Protein AF-A0A0S2SB49-F1 (afdb_monomer)

Sequence (119 aa):
MKPLIKPTTKERIPELQLVRAMAILAVIIVHATSYATVQLTDSSLYFVYNALNVLMKYGTPVFIALSSMVLFYNYKDRPMGRELLIRFYKQRLRYILLPYIMFSLFYFILSLTAGSSET

Nearest PDB structures (foldseek):
  7o91-assembly1_A  TM=5.673E-01  e=2.545E+00  Sulfurisphaera tokodaii str. 7
  7o91-assembly2_B  TM=5.587E-01  e=2.872E+00  Sulfurisphaera tokodaii str. 7

pLDDT: mean 86.35, std 11.74, range [45.66, 96.62]

Secondary structure (DSSP, 8-state):
---------PPP-HHHHHHHHHHHHHHHHHHHHHHHHHH-TTSTTHHHHHHHHHHHTTHHHHHHHHHHHHHHHHHTTS---HHHHHHHHHHHHHHHHHHHHHHHHHHHHHHHHHHTT--

Mean predicted aligned error: 8.58 Å

Foldseek 3Di:
DDDDDDPDDDDDDVVLVVLLVLLVVLVVLLVVLVVVCVPCVVPPCNVVSVVSNVVSVVSVVSNVVSVVVVVCSNPVPPPPDPVVVVVVVVVVCCVVVVVVVVVVVVVVVVCVVVVVVVD

Structure (mmCIF, N/CA/C/O backbone):
data_AF-A0A0S2SB49-F1
#
_entry.id   AF-A0A0S2SB49-F1
#
loop_
_atom_site.group_PDB
_atom_site.id
_atom_site.type_symbol
_atom_site.label_atom_id
_atom_site.label_alt_id
_atom_site.label_comp_id
_atom_site.label_asym_id
_atom_site.label_entity_id
_atom_site.label_seq_id
_atom_site.pdbx_PDB_ins_code
_atom_site.Cartn_x
_atom_site.Cartn_y
_atom_site.Cartn_z
_atom_site.occupancy
_atom_site.B_iso_or_equiv
_atom_site.auth_seq_id
_atom_site.auth_comp_id
_atom_site.auth_asym_id
_atom_site.auth_atom_id
_atom_site.pdbx_PDB_model_num
ATOM 1 N N . MET A 1 1 ? -21.716 6.570 36.227 1.00 52.69 1 MET A N 1
ATOM 2 C CA . MET A 1 1 ? -21.891 5.211 35.670 1.00 52.69 1 MET A CA 1
ATOM 3 C C . MET A 1 1 ? -21.463 5.233 34.202 1.00 52.69 1 MET A C 1
ATOM 5 O O . MET A 1 1 ? -22.134 5.878 33.410 1.00 52.69 1 MET A O 1
ATOM 9 N N . LYS A 1 2 ? -20.298 4.666 33.839 1.00 52.56 2 LYS A N 1
ATOM 10 C CA . LYS A 1 2 ? -19.866 4.555 32.427 1.00 52.56 2 LYS A CA 1
ATOM 11 C C . LYS A 1 2 ? -20.658 3.409 31.778 1.00 52.56 2 LYS A C 1
ATOM 13 O O . LYS A 1 2 ? -20.668 2.329 32.365 1.00 52.56 2 LYS A O 1
ATOM 18 N N . PRO A 1 3 ? -21.313 3.598 30.621 1.00 54.69 3 PRO A N 1
ATOM 19 C CA . PRO A 1 3 ? -22.029 2.509 29.970 1.00 54.69 3 PRO A CA 1
ATOM 20 C C . PRO A 1 3 ? -21.041 1.410 29.552 1.00 54.69 3 PRO A C 1
ATOM 22 O O . PRO A 1 3 ? -20.015 1.681 28.923 1.00 54.69 3 PRO A O 1
ATOM 25 N N . LEU A 1 4 ? -21.343 0.167 29.933 1.00 60.53 4 LEU A N 1
ATOM 26 C CA . LEU A 1 4 ? -20.607 -1.030 29.529 1.00 60.53 4 LEU A CA 1
ATOM 27 C C . LEU A 1 4 ? -20.943 -1.342 28.066 1.00 60.53 4 LEU A C 1
ATOM 29 O O . LEU A 1 4 ? -21.922 -2.020 27.764 1.00 60.53 4 LEU A O 1
ATOM 33 N N . ILE A 1 5 ? -20.134 -0.823 27.145 1.00 62.94 5 ILE A N 1
ATOM 34 C CA . ILE A 1 5 ? -20.224 -1.155 25.720 1.00 62.94 5 ILE A CA 1
ATOM 35 C C . ILE A 1 5 ? -19.650 -2.564 25.542 1.00 62.94 5 ILE A C 1
ATOM 37 O O . ILE A 1 5 ? -18.433 -2.757 25.538 1.00 62.94 5 ILE A O 1
ATOM 41 N N . LYS A 1 6 ? -20.530 -3.560 25.421 1.00 52.34 6 LYS A N 1
ATOM 42 C CA . LYS A 1 6 ? -20.153 -4.934 25.071 1.00 52.34 6 LYS A CA 1
ATOM 43 C C . LYS A 1 6 ? -19.504 -4.908 23.677 1.00 52.34 6 LYS A C 1
ATOM 45 O O . LYS A 1 6 ? -20.106 -4.345 22.761 1.00 52.34 6 LYS A O 1
ATOM 50 N N . PRO A 1 7 ? -18.297 -5.467 23.475 1.00 55.03 7 PRO A N 1
ATOM 51 C CA . PRO A 1 7 ? -17.704 -5.513 22.147 1.00 55.03 7 PRO A CA 1
ATOM 52 C C . PRO A 1 7 ? -18.555 -6.435 21.269 1.00 55.03 7 PRO A C 1
ATOM 54 O O . PRO A 1 7 ? -18.516 -7.653 21.410 1.00 55.03 7 PRO A O 1
ATOM 57 N N . THR A 1 8 ? -19.353 -5.860 20.374 1.00 62.31 8 THR A N 1
ATOM 58 C CA . THR A 1 8 ? -19.993 -6.610 19.293 1.00 62.31 8 THR A CA 1
ATOM 59 C C . THR A 1 8 ? -18.901 -7.028 18.319 1.00 62.31 8 THR A C 1
ATOM 61 O O . THR A 1 8 ? -18.308 -6.180 17.643 1.00 62.31 8 THR A O 1
ATOM 64 N N . THR A 1 9 ? -18.591 -8.321 18.276 1.00 68.00 9 THR A N 1
ATOM 65 C CA . THR A 1 9 ? -17.697 -8.901 17.273 1.00 68.00 9 THR A CA 1
ATOM 66 C C . THR A 1 9 ? -18.299 -8.622 15.902 1.00 68.00 9 THR A C 1
ATOM 68 O O . THR A 1 9 ? -19.374 -9.125 15.587 1.00 68.00 9 THR A O 1
ATOM 71 N N . LYS A 1 10 ? -17.653 -7.762 15.111 1.00 77.19 10 LYS A N 1
ATOM 72 C CA . LYS A 1 10 ? -18.121 -7.485 13.754 1.00 77.19 10 LYS A CA 1
ATOM 73 C C . LYS A 1 10 ? -17.850 -8.690 12.869 1.00 77.19 10 LYS A C 1
ATOM 75 O O . LYS A 1 10 ? -16.775 -9.288 12.951 1.00 77.19 10 LYS A O 1
ATOM 80 N N . GLU A 1 11 ? -18.818 -9.007 12.022 1.00 85.06 11 GLU A N 1
ATOM 81 C CA . GLU A 1 11 ? -18.690 -10.068 11.035 1.00 85.06 11 GLU A CA 1
ATOM 82 C C . GLU A 1 11 ? -17.520 -9.766 10.097 1.00 85.06 11 GLU A C 1
ATOM 84 O O . GLU A 1 11 ? -17.317 -8.618 9.677 1.00 85.06 11 GLU A O 1
ATOM 89 N N . ARG A 1 12 ? -16.704 -10.791 9.837 1.00 83.06 12 ARG A N 1
ATOM 90 C CA . ARG A 1 12 ? -15.580 -10.699 8.910 1.00 83.06 12 ARG A CA 1
ATOM 91 C C . ARG A 1 12 ? -16.097 -10.948 7.503 1.00 83.06 12 ARG A C 1
ATOM 93 O O . ARG A 1 12 ? -16.802 -11.919 7.285 1.00 83.06 12 ARG A O 1
ATOM 100 N N . ILE A 1 13 ? -15.674 -10.103 6.573 1.00 87.31 13 ILE A N 1
ATOM 101 C CA . ILE A 1 13 ? -16.014 -10.202 5.153 1.00 87.31 13 ILE A CA 1
ATOM 102 C C . ILE A 1 13 ? -14.801 -10.835 4.450 1.00 87.31 13 ILE A C 1
ATOM 104 O O . ILE A 1 13 ? -1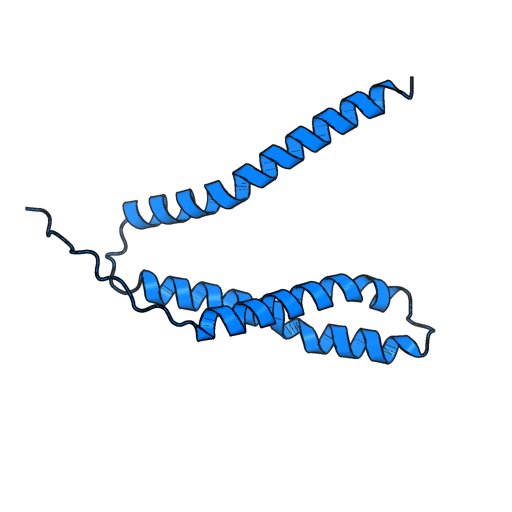3.804 -10.131 4.251 1.00 87.31 13 ILE A O 1
ATOM 108 N N . PRO A 1 14 ? -14.781 -12.153 4.181 1.00 88.75 14 PRO A N 1
ATOM 109 C CA . PRO A 1 14 ? -13.626 -12.825 3.577 1.00 88.75 14 PRO A CA 1
ATOM 110 C C . PRO A 1 14 ? -13.293 -12.295 2.174 1.00 88.75 14 PRO A C 1
ATOM 112 O O . PRO A 1 14 ? -12.119 -12.190 1.817 1.00 88.75 14 PRO A O 1
ATOM 115 N N . GLU A 1 15 ? -14.292 -11.853 1.414 1.00 91.31 15 GLU A N 1
ATOM 116 C CA . GLU A 1 15 ? -14.157 -11.283 0.069 1.00 91.31 15 GLU A CA 1
ATOM 117 C C . GLU A 1 15 ? -13.236 -10.056 0.073 1.00 91.31 15 GLU A C 1
ATOM 119 O O . GLU A 1 15 ? -12.436 -9.847 -0.836 1.00 91.31 15 GLU A O 1
ATOM 124 N N . LEU A 1 16 ? -13.266 -9.275 1.154 1.00 91.56 16 LEU A N 1
ATOM 125 C CA . LEU A 1 16 ? -12.405 -8.110 1.338 1.00 91.56 16 LEU A CA 1
ATOM 126 C C . LEU A 1 16 ? -10.916 -8.477 1.370 1.00 91.56 16 LEU A C 1
ATOM 128 O O . LEU A 1 16 ? -10.073 -7.680 0.953 1.00 91.56 16 LEU A O 1
ATOM 132 N N . GLN A 1 17 ? -10.576 -9.662 1.882 1.00 91.56 17 GLN A N 1
ATOM 133 C CA . GLN A 1 17 ? -9.196 -10.144 1.892 1.00 91.56 17 GLN A CA 1
ATOM 134 C C . GLN A 1 17 ? -8.741 -10.528 0.485 1.00 91.56 17 GLN A C 1
ATOM 136 O O . GLN A 1 17 ? -7.612 -10.207 0.117 1.00 91.56 17 GLN A O 1
ATOM 141 N N . LEU A 1 18 ? -9.631 -11.124 -0.316 1.00 94.12 18 LEU A N 1
ATOM 142 C CA . LEU A 1 18 ? -9.359 -11.450 -1.714 1.00 94.12 18 LEU A CA 1
ATOM 143 C C . LEU A 1 18 ? -9.110 -10.181 -2.538 1.00 94.12 18 LEU A C 1
ATOM 145 O O . LEU A 1 18 ? -8.071 -10.065 -3.185 1.00 94.12 18 LEU A O 1
ATOM 149 N N . VAL A 1 19 ? -9.998 -9.183 -2.451 1.00 95.12 19 VAL A N 1
ATOM 150 C CA . VAL A 1 19 ? -9.811 -7.912 -3.179 1.00 95.12 19 VAL A CA 1
ATOM 151 C C . VAL A 1 19 ? -8.543 -7.193 -2.705 1.00 95.12 19 VAL A C 1
ATOM 153 O O . VAL A 1 19 ? -7.817 -6.617 -3.514 1.00 95.12 19 VAL A O 1
ATOM 156 N N . ARG A 1 20 ? -8.208 -7.271 -1.408 1.00 94.19 20 ARG A N 1
ATOM 157 C CA . ARG A 1 20 ? -6.952 -6.717 -0.883 1.00 94.19 20 ARG A CA 1
ATOM 158 C C . ARG A 1 20 ? -5.726 -7.411 -1.473 1.00 94.19 20 ARG A C 1
ATOM 160 O O . ARG A 1 20 ? -4.775 -6.720 -1.823 1.00 94.19 20 ARG A O 1
ATOM 167 N N . ALA A 1 21 ? -5.738 -8.737 -1.588 1.00 95.19 21 ALA A N 1
ATOM 168 C CA . ALA A 1 21 ? -4.644 -9.486 -2.200 1.00 95.19 21 ALA A CA 1
ATOM 169 C C . ALA A 1 21 ? -4.450 -9.088 -3.672 1.00 95.19 21 ALA A C 1
ATOM 171 O O . ALA A 1 21 ? -3.328 -8.793 -4.078 1.00 95.19 21 ALA A O 1
ATOM 172 N N . MET A 1 22 ? -5.544 -8.968 -4.433 1.00 95.88 22 MET A N 1
ATOM 173 C CA . MET A 1 22 ? -5.509 -8.499 -5.825 1.00 95.88 22 MET A CA 1
ATOM 174 C C . MET A 1 22 ? -4.951 -7.073 -5.939 1.00 95.88 22 MET A C 1
ATOM 176 O O . MET A 1 22 ? -4.108 -6.801 -6.790 1.00 95.88 22 MET A O 1
ATOM 180 N N . ALA A 1 23 ? -5.364 -6.166 -5.047 1.00 95.69 23 ALA A N 1
ATOM 181 C CA . ALA A 1 23 ? -4.864 -4.793 -5.024 1.00 95.69 23 ALA A CA 1
ATOM 182 C C . ALA A 1 23 ? -3.361 -4.720 -4.697 1.00 95.69 23 ALA A C 1
ATOM 184 O O . ALA A 1 23 ? -2.632 -3.971 -5.344 1.00 95.69 23 ALA A O 1
ATOM 185 N N . ILE A 1 24 ? -2.880 -5.516 -3.733 1.00 95.62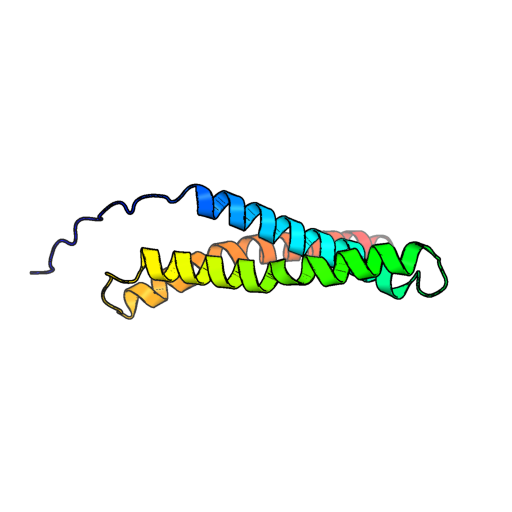 24 ILE A N 1
ATOM 186 C CA . ILE A 1 24 ? -1.448 -5.605 -3.400 1.00 95.62 24 ILE A CA 1
ATOM 187 C C . ILE A 1 24 ? -0.653 -6.140 -4.595 1.00 95.62 24 ILE A C 1
ATOM 189 O O . ILE A 1 24 ? 0.394 -5.584 -4.923 1.00 95.62 24 ILE A O 1
ATOM 193 N N . LEU A 1 25 ? -1.157 -7.173 -5.274 1.00 96.38 25 LEU A N 1
ATOM 194 C CA . LEU A 1 25 ? -0.512 -7.723 -6.464 1.00 96.38 25 LEU A CA 1
ATOM 195 C C . LEU A 1 25 ? -0.384 -6.667 -7.570 1.00 96.38 25 LEU A C 1
ATOM 197 O O . LEU A 1 25 ? 0.693 -6.503 -8.136 1.00 96.38 25 LEU A O 1
ATOM 201 N N . ALA A 1 26 ? -1.446 -5.901 -7.826 1.00 95.44 26 ALA A N 1
ATOM 202 C CA . ALA A 1 26 ? -1.424 -4.810 -8.796 1.00 95.44 26 ALA A CA 1
ATOM 203 C C . ALA A 1 26 ? -0.370 -3.739 -8.442 1.00 95.44 26 ALA A C 1
ATOM 205 O O . ALA A 1 26 ? 0.404 -3.331 -9.307 1.00 95.44 26 ALA A O 1
ATOM 206 N N . VAL A 1 27 ? -0.263 -3.345 -7.165 1.00 95.69 27 VAL A N 1
ATOM 207 C CA . VAL A 1 27 ? 0.776 -2.409 -6.689 1.00 95.69 27 VAL A CA 1
ATOM 208 C C . VAL A 1 27 ? 2.182 -2.962 -6.939 1.00 95.69 27 VAL A C 1
ATOM 210 O O . VAL A 1 27 ? 3.035 -2.250 -7.469 1.00 95.69 27 VAL A O 1
ATOM 213 N N . ILE A 1 28 ? 2.424 -4.238 -6.622 1.00 95.31 28 ILE A N 1
ATOM 214 C CA . ILE A 1 28 ? 3.718 -4.893 -6.866 1.00 95.31 28 ILE A CA 1
ATOM 215 C C . ILE A 1 28 ? 4.052 -4.891 -8.362 1.00 95.31 28 ILE A C 1
ATOM 217 O O . ILE A 1 28 ? 5.173 -4.544 -8.728 1.00 95.31 28 ILE A O 1
ATOM 221 N N . ILE A 1 29 ? 3.089 -5.215 -9.232 1.00 94.06 29 ILE A N 1
ATOM 222 C CA . ILE A 1 29 ? 3.296 -5.229 -10.686 1.00 94.06 29 ILE A CA 1
ATOM 223 C C . ILE A 1 29 ? 3.668 -3.833 -11.201 1.00 94.06 29 ILE A C 1
ATOM 225 O O . ILE A 1 29 ? 4.606 -3.711 -11.987 1.00 94.06 29 ILE A O 1
ATOM 229 N N . VAL A 1 30 ? 3.001 -2.768 -10.743 1.00 94.38 30 VAL A N 1
ATOM 230 C CA . VAL A 1 30 ? 3.344 -1.389 -11.142 1.00 94.38 30 VAL A CA 1
ATOM 231 C C . VAL A 1 30 ? 4.778 -1.034 -10.746 1.00 94.38 30 VAL A C 1
ATOM 233 O O . VAL A 1 30 ? 5.504 -0.456 -11.553 1.00 94.38 30 VAL A O 1
ATOM 236 N N . HIS A 1 31 ? 5.214 -1.401 -9.539 1.00 93.31 31 HIS A N 1
ATOM 237 C CA . HIS A 1 31 ? 6.581 -1.131 -9.084 1.00 93.31 31 HIS A CA 1
ATOM 238 C C . HIS A 1 31 ? 7.632 -1.981 -9.799 1.00 93.31 31 HIS A C 1
ATOM 240 O O . HIS A 1 31 ? 8.697 -1.471 -10.129 1.00 93.31 31 HIS A O 1
ATOM 246 N N . ALA A 1 32 ? 7.336 -3.250 -10.075 1.00 92.19 32 ALA A N 1
ATOM 247 C CA . ALA A 1 32 ? 8.244 -4.129 -10.805 1.00 92.19 32 ALA A CA 1
ATOM 248 C C . ALA A 1 32 ? 8.403 -3.706 -12.275 1.00 92.19 32 ALA A C 1
ATOM 250 O O . ALA A 1 32 ? 9.471 -3.859 -12.860 1.00 92.19 32 ALA A O 1
ATOM 251 N N . THR A 1 33 ? 7.345 -3.158 -12.878 1.00 90.69 33 THR A N 1
ATOM 252 C CA . THR A 1 33 ? 7.337 -2.779 -14.299 1.00 90.69 33 THR A CA 1
ATOM 253 C C . THR A 1 33 ? 7.742 -1.328 -14.554 1.00 90.69 33 THR A C 1
ATOM 255 O O . THR A 1 33 ? 8.100 -1.010 -15.685 1.00 90.69 33 THR A O 1
ATOM 258 N N . SER A 1 34 ? 7.736 -0.445 -13.547 1.00 87.19 34 SER A N 1
ATOM 259 C CA . SER A 1 34 ? 8.032 0.986 -13.740 1.00 87.19 34 SER A CA 1
ATOM 260 C C . SER A 1 34 ? 9.420 1.228 -14.336 1.00 87.19 34 SER A C 1
ATOM 262 O O . SER A 1 34 ? 9.577 2.043 -15.242 1.00 87.19 34 SER A O 1
ATOM 264 N N . TYR A 1 35 ? 10.424 0.472 -13.894 1.00 84.44 35 TYR A N 1
ATOM 265 C CA . TYR A 1 35 ? 11.778 0.576 -14.429 1.00 84.44 35 TYR A CA 1
ATOM 266 C C . TYR A 1 35 ? 11.857 0.100 -15.885 1.00 84.44 35 TYR A C 1
ATOM 268 O O . TYR A 1 35 ? 12.428 0.781 -16.736 1.00 84.44 35 TYR A O 1
ATOM 276 N N . ALA A 1 36 ? 11.197 -1.020 -16.196 1.00 79.00 36 ALA A N 1
ATOM 277 C CA . ALA A 1 36 ? 11.128 -1.551 -17.555 1.00 79.00 36 ALA A CA 1
ATOM 27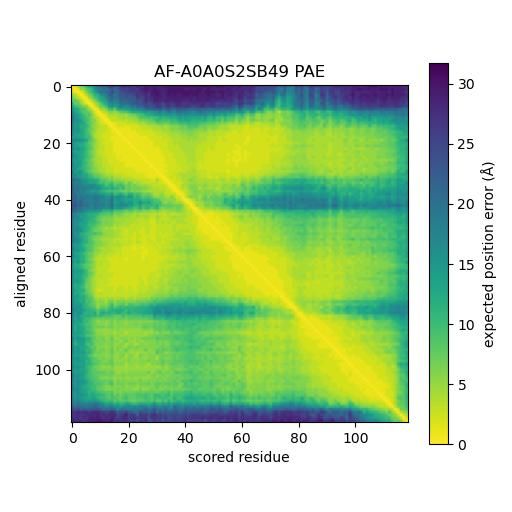8 C C . ALA A 1 36 ? 10.458 -0.560 -18.522 1.00 79.00 36 ALA A C 1
ATOM 280 O O . ALA A 1 36 ? 10.919 -0.409 -19.649 1.00 79.00 36 ALA A O 1
ATOM 281 N N . THR A 1 37 ? 9.432 0.181 -18.080 1.00 77.94 37 THR A N 1
ATOM 282 C CA . THR A 1 37 ? 8.775 1.199 -18.923 1.00 77.94 37 THR A CA 1
ATOM 283 C C . THR A 1 37 ? 9.663 2.393 -19.278 1.00 77.94 37 THR A C 1
ATOM 285 O O . THR A 1 37 ? 9.377 3.074 -20.256 1.00 77.94 37 THR A O 1
ATOM 288 N N . VAL A 1 38 ? 10.737 2.644 -18.522 1.00 80.75 38 VAL A N 1
ATOM 289 C CA . VAL A 1 38 ? 11.692 3.730 -18.806 1.00 80.75 38 VAL A CA 1
ATOM 290 C C . VAL A 1 38 ? 12.841 3.249 -19.694 1.00 80.75 38 VAL A C 1
ATOM 292 O O . VAL A 1 38 ? 13.323 4.011 -20.521 1.00 80.75 38 VAL A O 1
ATOM 295 N N . GLN A 1 39 ? 13.278 1.996 -19.546 1.00 81.12 39 GLN A N 1
ATOM 296 C CA . GLN A 1 39 ? 14.451 1.480 -20.264 1.00 81.12 39 GLN A CA 1
ATOM 297 C C . GLN A 1 39 ? 14.154 0.849 -21.621 1.00 81.12 39 GLN A C 1
ATOM 299 O O . GLN A 1 39 ? 15.025 0.824 -22.483 1.00 81.12 39 GLN A O 1
ATOM 304 N N . LEU A 1 40 ? 12.957 0.294 -21.810 1.00 80.88 40 LEU A N 1
ATOM 305 C CA . LEU A 1 40 ? 12.622 -0.466 -23.016 1.00 80.88 40 LEU A CA 1
ATOM 306 C C . LEU A 1 40 ? 11.938 0.388 -24.089 1.00 80.88 40 LEU A C 1
ATOM 308 O O . LEU A 1 40 ? 11.294 -0.183 -24.958 1.00 80.88 40 LEU A O 1
ATOM 312 N N . THR A 1 41 ? 12.053 1.720 -24.066 1.00 75.69 41 THR A N 1
ATOM 313 C CA . THR A 1 41 ? 11.320 2.625 -24.980 1.00 75.69 41 THR A CA 1
ATOM 314 C C . THR A 1 41 ? 11.499 2.306 -26.466 1.00 75.69 41 THR A C 1
ATOM 316 O O . THR A 1 41 ? 10.553 2.482 -27.226 1.00 75.69 41 THR A O 1
ATOM 319 N N . ASP A 1 42 ? 12.652 1.761 -26.863 1.00 78.38 42 ASP A N 1
ATOM 320 C CA . ASP A 1 42 ? 12.953 1.390 -28.256 1.00 78.38 42 ASP A CA 1
ATOM 321 C C . ASP A 1 42 ? 12.703 -0.102 -28.570 1.00 78.38 42 ASP A C 1
ATOM 323 O O . ASP A 1 42 ? 12.983 -0.580 -29.669 1.00 78.38 42 ASP A O 1
ATOM 327 N N . SER A 1 43 ? 12.185 -0.874 -27.609 1.00 83.81 43 SER A N 1
ATOM 328 C CA . SER A 1 43 ? 11.923 -2.310 -27.750 1.00 83.81 43 SER A CA 1
ATOM 329 C C . SER A 1 43 ? 10.459 -2.597 -28.089 1.00 83.81 43 SER A C 1
ATOM 331 O O . SER A 1 43 ? 9.544 -1.967 -27.564 1.00 83.81 43 SER A O 1
ATOM 333 N N . SER A 1 44 ? 10.206 -3.648 -28.875 1.00 80.19 44 SER A N 1
ATOM 334 C CA . SER A 1 44 ? 8.848 -4.160 -29.138 1.00 80.19 44 SER A CA 1
ATOM 335 C C . SER A 1 44 ? 8.102 -4.584 -27.864 1.00 80.19 44 SER A C 1
ATOM 337 O O . SER A 1 44 ? 6.871 -4.580 -27.825 1.00 80.19 44 SER A O 1
ATOM 339 N N . LEU A 1 45 ? 8.839 -4.903 -26.796 1.00 83.38 45 LEU A N 1
ATOM 340 C CA . LEU A 1 45 ? 8.286 -5.267 -25.493 1.00 83.38 45 LEU A CA 1
ATOM 341 C C . LEU A 1 45 ? 7.737 -4.065 -24.709 1.00 83.38 45 LEU A C 1
ATOM 343 O O . LEU A 1 45 ? 6.964 -4.268 -23.769 1.00 83.38 45 LEU A O 1
ATOM 347 N N . TYR A 1 46 ? 8.071 -2.829 -25.102 1.00 87.56 46 TYR A N 1
ATOM 348 C CA . TYR A 1 46 ? 7.574 -1.602 -24.471 1.00 87.56 46 TYR A CA 1
ATOM 349 C C . TYR A 1 46 ? 6.055 -1.607 -24.324 1.00 87.56 46 TYR A C 1
ATOM 351 O O . TYR A 1 46 ? 5.526 -1.309 -23.255 1.00 87.56 46 TYR A O 1
ATOM 359 N N . PHE A 1 47 ? 5.351 -1.996 -25.390 1.00 86.75 47 PHE A N 1
ATOM 360 C CA . PHE A 1 47 ? 3.895 -1.988 -25.418 1.00 86.75 47 PHE A CA 1
ATOM 361 C C . PHE A 1 47 ? 3.297 -2.889 -24.333 1.00 86.75 47 PHE A C 1
ATOM 363 O O . PHE A 1 47 ? 2.385 -2.473 -23.621 1.00 86.75 47 PHE A O 1
ATOM 370 N N . VAL A 1 48 ? 3.848 -4.094 -24.157 1.00 88.19 48 VAL A N 1
ATOM 371 C CA . VAL A 1 48 ? 3.369 -5.064 -23.162 1.00 88.19 48 VAL A CA 1
ATOM 372 C C . VAL A 1 48 ? 3.618 -4.552 -21.745 1.00 88.19 48 VAL A C 1
ATOM 374 O O . VAL A 1 48 ? 2.697 -4.537 -20.928 1.00 88.19 48 VAL A O 1
ATOM 377 N N . TYR A 1 49 ? 4.835 -4.083 -21.456 1.00 87.81 49 TYR A N 1
ATOM 378 C CA . TYR A 1 49 ? 5.174 -3.558 -20.131 1.00 87.81 49 TYR A CA 1
ATOM 379 C C . TYR A 1 49 ? 4.389 -2.291 -19.792 1.00 87.81 49 TYR A C 1
ATOM 381 O O . TYR A 1 49 ? 3.913 -2.153 -18.667 1.00 87.81 49 TYR A O 1
ATOM 389 N N . ASN A 1 50 ? 4.200 -1.393 -20.758 1.00 89.38 50 ASN A N 1
ATOM 390 C CA . ASN A 1 50 ? 3.421 -0.176 -20.571 1.00 89.38 50 ASN A CA 1
ATOM 391 C C . ASN A 1 50 ? 1.932 -0.484 -20.363 1.00 89.38 50 ASN A C 1
ATOM 393 O O . ASN A 1 50 ? 1.325 0.045 -19.433 1.00 89.38 50 ASN A O 1
ATOM 397 N N . ALA A 1 51 ? 1.349 -1.384 -21.162 1.00 90.25 51 ALA A N 1
ATOM 398 C CA . ALA A 1 51 ? -0.039 -1.809 -20.993 1.00 90.25 51 ALA A CA 1
ATOM 399 C C . ALA A 1 51 ? -0.265 -2.448 -19.616 1.00 90.25 51 ALA A C 1
ATOM 401 O O . ALA A 1 51 ? -1.210 -2.086 -18.917 1.00 90.25 51 ALA A O 1
ATOM 402 N N . LEU A 1 52 ? 0.635 -3.341 -19.192 1.00 90.62 52 LEU A N 1
ATOM 403 C CA . LEU A 1 52 ? 0.568 -3.976 -17.879 1.00 90.62 52 LEU A CA 1
ATOM 404 C C . LEU A 1 52 ? 0.720 -2.953 -16.745 1.00 90.62 52 LEU A C 1
ATOM 406 O O . LEU A 1 52 ? -0.044 -2.988 -15.782 1.00 90.62 52 LEU A O 1
ATOM 410 N N . ASN A 1 53 ? 1.664 -2.016 -16.870 1.00 91.25 53 ASN A N 1
ATOM 411 C CA . ASN A 1 53 ? 1.872 -0.965 -15.880 1.00 91.25 53 ASN A CA 1
ATOM 412 C C . ASN A 1 53 ? 0.627 -0.085 -15.743 1.00 91.25 53 ASN A C 1
ATOM 414 O O . ASN A 1 53 ? 0.119 0.088 -14.640 1.00 91.25 53 ASN A O 1
ATOM 418 N N . VAL A 1 54 ? 0.099 0.432 -16.856 1.00 90.88 54 VAL A N 1
ATOM 419 C CA . VAL A 1 54 ? -1.074 1.315 -16.862 1.00 90.88 54 VAL A CA 1
ATOM 420 C C . VAL A 1 54 ? -2.310 0.594 -16.341 1.00 90.88 54 VAL A C 1
ATOM 422 O O . VAL A 1 54 ? -3.007 1.144 -15.489 1.00 90.88 54 VAL A O 1
ATOM 425 N N . LEU A 1 55 ? -2.553 -0.641 -16.787 1.00 93.75 55 LEU A N 1
ATOM 426 C CA . LEU A 1 55 ? -3.697 -1.426 -16.337 1.00 93.75 55 LEU A CA 1
ATOM 427 C C . LEU A 1 55 ? -3.644 -1.661 -14.827 1.00 93.75 55 LEU A C 1
ATOM 429 O O . LEU A 1 55 ? -4.666 -1.533 -14.172 1.00 93.75 55 LEU A O 1
ATOM 433 N N . MET A 1 56 ? -2.475 -1.941 -14.248 1.00 94.62 56 MET A N 1
ATOM 434 C CA . MET A 1 56 ? -2.357 -2.255 -12.819 1.00 94.62 56 MET A CA 1
ATOM 435 C C . MET A 1 56 ? -2.332 -1.023 -11.897 1.00 94.62 56 MET A C 1
ATOM 437 O O . MET A 1 56 ? -2.367 -1.170 -10.672 1.00 94.62 56 MET A O 1
ATOM 441 N N . LYS A 1 57 ? -2.375 0.207 -12.435 1.00 92.94 57 LYS A N 1
ATOM 442 C CA . LYS A 1 57 ? -2.430 1.445 -11.626 1.00 92.94 57 LYS A CA 1
ATOM 443 C C . LYS A 1 57 ? -3.687 1.576 -10.762 1.00 92.94 57 LYS A C 1
ATOM 445 O O . LYS A 1 57 ? -3.678 2.375 -9.826 1.00 92.94 57 LYS A O 1
ATOM 450 N N . TYR A 1 58 ? -4.739 0.780 -10.995 1.00 93.81 58 TYR A N 1
ATOM 451 C CA . TYR A 1 58 ? -5.905 0.745 -10.099 1.00 93.81 58 TYR A CA 1
ATOM 452 C C . TYR A 1 58 ? -5.576 0.199 -8.698 1.00 93.81 58 TYR A C 1
ATOM 454 O O . TYR A 1 58 ? -6.342 0.434 -7.762 1.00 93.81 58 TYR A O 1
ATOM 462 N N . GLY A 1 59 ? -4.463 -0.528 -8.524 1.00 94.19 59 GLY A N 1
ATOM 463 C CA . GLY A 1 59 ? -4.131 -1.197 -7.263 1.00 94.19 59 GLY A CA 1
ATOM 464 C C . GLY A 1 59 ? -4.103 -0.247 -6.065 1.00 94.19 59 GLY A C 1
ATOM 465 O O . GLY A 1 59 ? -4.751 -0.502 -5.050 1.00 94.19 59 GLY A O 1
ATOM 466 N N . THR A 1 60 ? -3.424 0.894 -6.200 1.00 94.19 60 THR A N 1
ATOM 467 C CA . THR A 1 60 ? -3.288 1.900 -5.135 1.00 94.19 60 THR A CA 1
ATOM 468 C C . THR A 1 60 ? -4.624 2.532 -4.716 1.00 94.19 60 THR A C 1
ATOM 470 O O . THR A 1 60 ? -4.929 2.497 -3.519 1.00 94.19 60 THR A O 1
ATOM 473 N N . PRO A 1 61 ? -5.456 3.089 -5.627 1.00 95.69 61 PRO A N 1
ATOM 474 C CA . PRO A 1 61 ? -6.741 3.664 -5.231 1.00 95.69 61 PRO A CA 1
ATOM 475 C C . PRO A 1 61 ? -7.693 2.620 -4.632 1.00 95.69 61 PRO A C 1
ATOM 477 O O . PRO A 1 61 ? -8.351 2.916 -3.634 1.00 95.69 61 PRO A O 1
ATOM 480 N N . VAL A 1 62 ? -7.714 1.383 -5.148 1.00 95.94 62 VAL A N 1
ATOM 481 C CA . VAL A 1 62 ? -8.510 0.294 -4.554 1.00 95.94 62 VAL A CA 1
ATOM 482 C C . VAL A 1 62 ? -8.007 -0.044 -3.152 1.00 95.94 62 VAL A C 1
ATOM 484 O O . VAL A 1 62 ? -8.801 -0.124 -2.219 1.00 95.94 62 VAL A O 1
ATOM 487 N N . PHE A 1 63 ? -6.696 -0.181 -2.954 1.00 93.62 63 PHE A N 1
ATOM 488 C CA . PHE A 1 63 ? -6.123 -0.489 -1.643 1.00 93.62 63 PHE A CA 1
ATOM 489 C C . PHE A 1 63 ? -6.464 0.575 -0.583 1.00 93.62 63 PHE A C 1
ATOM 491 O O . PHE A 1 63 ? -6.821 0.238 0.554 1.00 93.62 63 PHE A O 1
ATOM 498 N N . ILE A 1 64 ? -6.408 1.858 -0.957 1.00 93.94 64 ILE A N 1
ATOM 499 C CA . ILE A 1 64 ? -6.797 2.975 -0.084 1.00 93.94 64 ILE A CA 1
ATOM 500 C C . ILE A 1 64 ? -8.299 2.916 0.227 1.00 93.94 64 ILE A C 1
ATOM 502 O O . ILE A 1 64 ? -8.677 3.020 1.397 1.00 93.94 64 ILE A O 1
ATOM 506 N N . ALA A 1 65 ? -9.146 2.689 -0.781 1.00 95.50 65 ALA A N 1
ATOM 507 C CA . ALA A 1 65 ? -10.595 2.578 -0.612 1.00 95.50 65 ALA A CA 1
ATOM 508 C C . ALA A 1 65 ? -10.998 1.403 0.298 1.00 95.50 65 ALA A C 1
ATOM 510 O O . ALA A 1 65 ? -11.852 1.545 1.171 1.00 95.50 65 ALA A O 1
ATOM 511 N N . LEU A 1 66 ? -10.345 0.245 0.168 1.00 94.31 66 LEU A N 1
ATOM 512 C CA . LEU A 1 66 ? -10.584 -0.889 1.063 1.00 94.31 66 LEU A CA 1
ATOM 513 C C . LEU A 1 66 ? -10.154 -0.572 2.497 1.00 94.31 66 LEU A C 1
ATOM 515 O O . LEU A 1 66 ? -10.844 -0.922 3.454 1.00 94.31 66 LEU A O 1
ATOM 519 N N . SER A 1 67 ? -9.016 0.102 2.661 1.00 91.50 67 SER A N 1
ATOM 520 C CA . SER A 1 67 ? -8.507 0.491 3.978 1.00 91.50 67 SER A CA 1
ATOM 521 C C . SER A 1 67 ? -9.445 1.475 4.683 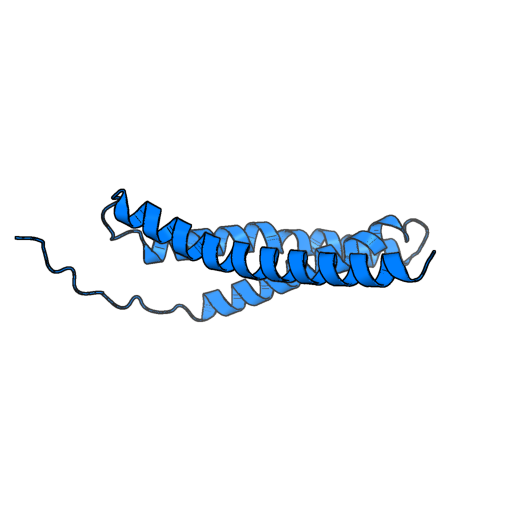1.00 91.50 67 SER A C 1
ATOM 523 O O . SER A 1 67 ? -9.682 1.341 5.888 1.00 91.50 67 SER A O 1
ATOM 525 N N . SER A 1 68 ? -10.019 2.434 3.949 1.00 92.06 68 SER A N 1
ATOM 526 C CA . SER A 1 68 ? -11.011 3.373 4.482 1.00 92.06 68 SER A CA 1
ATOM 527 C C . SER A 1 68 ? -12.357 2.698 4.764 1.00 92.06 68 SER A C 1
ATOM 529 O O . SER A 1 68 ? -12.940 2.948 5.817 1.00 92.06 68 SER A O 1
ATOM 531 N N . MET A 1 69 ? -12.812 1.776 3.911 1.00 92.94 69 MET A N 1
ATOM 532 C CA . MET A 1 69 ? -14.027 0.985 4.135 1.00 92.94 69 MET A CA 1
ATOM 533 C C . MET A 1 69 ? -13.925 0.138 5.411 1.00 92.94 69 MET A C 1
ATOM 535 O O . MET A 1 69 ? -14.819 0.176 6.255 1.00 92.94 69 MET A O 1
ATOM 539 N N . VAL A 1 70 ? -12.806 -0.568 5.610 1.00 91.19 70 VAL A N 1
ATOM 540 C CA . VAL A 1 70 ? -12.535 -1.358 6.828 1.00 91.19 70 VAL A CA 1
ATOM 541 C C . VAL A 1 70 ? -12.532 -0.467 8.064 1.00 91.19 70 VAL A C 1
ATOM 543 O O . VAL A 1 70 ? -13.048 -0.844 9.119 1.00 91.19 70 VAL A O 1
ATOM 546 N N . LEU A 1 71 ? -11.916 0.708 7.951 1.00 89.94 71 LEU A N 1
ATOM 547 C CA . LEU A 1 71 ? -11.871 1.682 9.027 1.00 89.94 71 LEU A CA 1
ATOM 548 C C . LEU A 1 71 ? -13.281 2.143 9.396 1.00 89.94 71 LEU A C 1
ATOM 550 O O . LEU A 1 71 ? -13.677 2.043 10.555 1.00 89.94 71 LEU A O 1
ATOM 554 N N . PHE A 1 72 ? -14.049 2.594 8.410 1.00 89.94 72 PHE A N 1
ATOM 555 C CA . PHE A 1 72 ? -15.423 3.026 8.609 1.00 89.94 72 PHE A CA 1
ATOM 556 C C . PHE A 1 72 ? -16.265 1.908 9.234 1.00 89.94 72 PHE A C 1
ATOM 558 O O . PHE A 1 72 ? -16.875 2.107 10.283 1.00 89.94 72 PHE A O 1
ATOM 565 N N . TYR A 1 73 ? -16.207 0.697 8.677 1.00 89.31 73 TYR A N 1
ATOM 566 C CA . TYR A 1 73 ? -16.942 -0.455 9.188 1.00 89.31 73 TYR A CA 1
ATOM 567 C C . TYR A 1 73 ? -16.629 -0.734 10.661 1.00 89.31 73 TYR A C 1
ATOM 569 O O . TYR A 1 73 ? -17.547 -0.960 11.443 1.00 89.31 73 TYR A O 1
ATOM 577 N N . ASN A 1 74 ? -15.368 -0.654 11.086 1.00 86.62 74 ASN A N 1
ATOM 578 C CA . ASN A 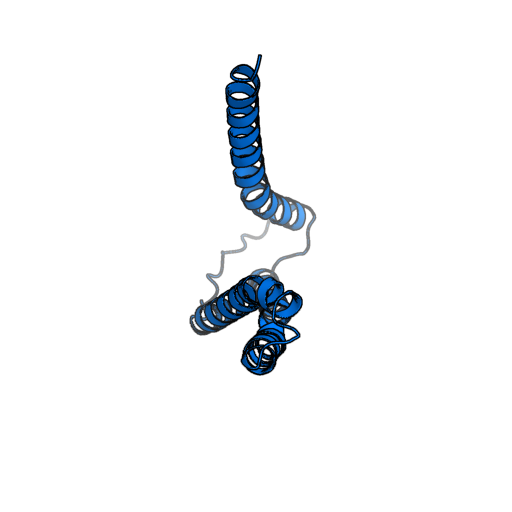1 74 ? -14.979 -0.964 12.466 1.00 86.62 74 ASN A CA 1
ATOM 579 C C . ASN A 1 74 ? -15.251 0.159 13.483 1.00 86.62 74 ASN A C 1
ATOM 581 O O . ASN A 1 74 ? -15.361 -0.120 14.684 1.00 86.62 74 ASN A O 1
ATOM 585 N N . TYR A 1 75 ? -15.344 1.411 13.029 1.00 87.12 75 TYR A N 1
ATOM 586 C CA . TYR A 1 75 ? -15.393 2.586 13.905 1.00 87.12 75 TYR A CA 1
ATOM 587 C C . TYR A 1 75 ? -16.707 3.378 13.825 1.00 87.12 75 TYR A C 1
ATOM 589 O O . TYR A 1 75 ? -16.929 4.199 14.708 1.00 87.12 75 TYR A O 1
ATOM 597 N N . LYS A 1 76 ? -17.608 3.095 12.867 1.00 85.62 76 LYS A N 1
ATOM 598 C CA . LYS A 1 76 ? -18.870 3.843 12.672 1.00 85.62 76 LYS A CA 1
ATOM 599 C C . LYS A 1 76 ? -19.773 3.936 13.911 1.00 85.62 76 LYS A C 1
ATOM 601 O O . LYS A 1 76 ? -20.447 4.938 14.090 1.00 85.62 76 LYS A O 1
ATOM 606 N N . ASP A 1 77 ? -19.773 2.909 14.764 1.00 84.94 77 ASP A N 1
ATOM 607 C CA . ASP A 1 77 ? -20.654 2.822 15.942 1.00 84.94 77 ASP A CA 1
ATOM 608 C C . ASP A 1 77 ? -19.965 3.296 17.236 1.00 84.94 77 ASP A C 1
ATOM 610 O O . ASP A 1 77 ? -20.522 3.178 18.326 1.00 84.94 77 ASP A O 1
ATOM 614 N N . ARG A 1 78 ? -18.714 3.773 17.153 1.00 83.50 78 ARG A N 1
ATOM 615 C CA . ARG A 1 78 ? -17.927 4.177 18.324 1.00 83.50 78 ARG A CA 1
ATOM 616 C C . ARG A 1 78 ? -18.027 5.690 18.532 1.00 83.50 78 ARG A C 1
ATOM 618 O O . ARG A 1 78 ? -17.881 6.435 17.566 1.00 83.50 78 ARG A O 1
ATOM 625 N N . PRO A 1 79 ? -18.184 6.171 19.779 1.00 83.38 79 PRO A N 1
ATOM 626 C CA . PRO A 1 79 ? -18.152 7.601 20.049 1.00 83.38 79 PRO A CA 1
ATOM 627 C C . PRO A 1 79 ? -16.778 8.176 19.677 1.00 83.38 79 PRO A C 1
ATOM 629 O O . PRO A 1 79 ? -15.738 7.679 20.123 1.00 83.38 79 PRO A O 1
ATOM 632 N N . MET A 1 80 ? -16.779 9.226 18.855 1.00 79.81 80 MET A N 1
ATOM 633 C CA . MET A 1 80 ? -15.577 9.908 18.366 1.00 79.81 80 MET A CA 1
ATOM 634 C C . MET A 1 80 ? -14.940 10.753 19.479 1.00 79.81 80 MET A C 1
ATOM 636 O O . MET A 1 80 ? -15.111 11.965 19.546 1.00 79.81 80 MET A O 1
ATOM 640 N N . GLY A 1 81 ? -14.220 10.091 20.387 1.00 86.62 81 GLY A N 1
ATOM 641 C CA . GLY A 1 81 ? -13.494 10.722 21.491 1.00 86.62 81 GLY A CA 1
ATOM 642 C C . GLY A 1 81 ? -11.980 10.798 21.270 1.00 86.62 81 GLY A C 1
ATOM 643 O O . GLY A 1 81 ? -11.396 10.008 20.525 1.00 86.62 81 GLY A O 1
ATOM 644 N N . ARG A 1 82 ? -11.313 11.701 22.003 1.00 85.00 82 ARG A N 1
ATOM 645 C CA . ARG A 1 82 ? -9.843 11.857 22.001 1.00 85.00 82 ARG A CA 1
ATOM 646 C C . ARG A 1 82 ? -9.108 10.542 22.296 1.00 85.00 82 ARG A C 1
ATOM 648 O O . ARG A 1 82 ? -8.091 10.253 21.671 1.00 85.00 82 ARG A O 1
ATOM 655 N N . GLU A 1 83 ? -9.640 9.710 23.193 1.00 86.75 83 GLU A N 1
ATOM 656 C CA . GLU A 1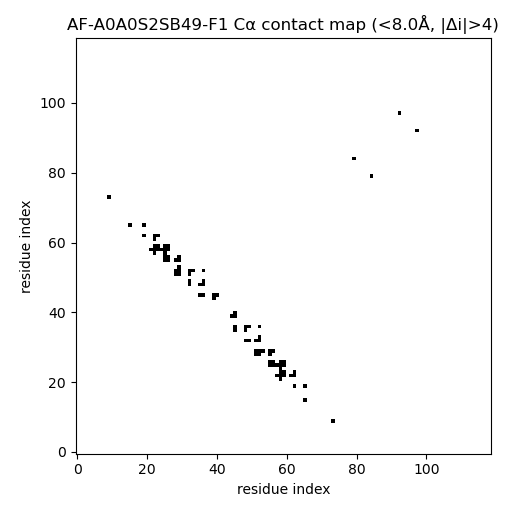 83 ? -9.053 8.401 23.516 1.00 86.75 83 GLU A CA 1
ATOM 657 C C . GLU A 1 83 ? -9.036 7.433 22.322 1.00 86.75 83 GLU A C 1
ATOM 659 O O . GLU A 1 83 ? -8.065 6.694 22.142 1.00 86.75 83 GLU A O 1
ATOM 664 N N . LEU A 1 84 ? -10.084 7.441 21.491 1.00 86.69 84 LEU A N 1
ATOM 665 C CA . LEU A 1 84 ? -10.187 6.586 20.307 1.00 86.69 84 LEU A CA 1
ATOM 666 C C . LEU A 1 84 ? -9.130 6.975 19.271 1.00 86.69 84 LEU A C 1
ATOM 668 O O . LEU A 1 84 ? -8.427 6.100 18.765 1.00 86.69 84 LEU A O 1
ATOM 672 N N . LEU A 1 85 ? -8.969 8.280 19.024 1.00 87.94 85 LEU A N 1
ATOM 673 C CA . LEU A 1 85 ? -7.961 8.825 18.111 1.00 87.94 85 LEU A CA 1
ATOM 674 C C . LEU A 1 85 ? -6.535 8.501 18.576 1.00 87.94 85 LEU A C 1
ATOM 676 O O . LEU A 1 85 ? -5.723 8.026 17.784 1.00 87.94 85 LEU A O 1
ATOM 680 N N . ILE A 1 86 ? -6.236 8.681 19.868 1.00 91.19 86 ILE A N 1
ATOM 681 C CA . ILE A 1 86 ? -4.911 8.360 20.423 1.00 91.19 86 ILE A CA 1
ATOM 682 C C . ILE A 1 86 ? -4.602 6.869 20.252 1.00 91.19 86 ILE A C 1
ATOM 684 O O . ILE A 1 86 ? -3.527 6.510 19.772 1.00 91.19 86 ILE A O 1
ATOM 688 N N . ARG A 1 87 ? -5.539 5.981 20.614 1.00 88.81 87 ARG A N 1
ATOM 689 C CA . ARG A 1 87 ? -5.351 4.526 20.467 1.00 88.81 87 ARG A CA 1
ATOM 690 C C . ARG A 1 87 ? -5.150 4.126 19.007 1.00 88.81 87 ARG A C 1
ATOM 692 O O . ARG A 1 87 ? -4.280 3.308 18.713 1.00 88.81 87 ARG A O 1
ATOM 699 N N . PHE A 1 88 ? -5.924 4.726 18.113 1.00 89.38 88 PHE A N 1
ATOM 700 C CA . PHE A 1 88 ? -5.877 4.486 16.680 1.00 89.38 88 PHE A CA 1
ATOM 701 C C . PHE A 1 88 ? -4.515 4.816 16.055 1.00 89.38 88 PHE A C 1
ATOM 703 O O . PHE A 1 88 ? -3.902 3.952 15.423 1.00 89.38 88 PHE A O 1
ATOM 710 N N . TYR A 1 89 ? -4.001 6.030 16.277 1.00 91.56 89 TYR A N 1
ATOM 711 C CA . TYR A 1 89 ? -2.687 6.422 15.762 1.00 91.56 89 TYR A CA 1
ATOM 712 C C . TYR A 1 89 ? -1.549 5.668 16.454 1.00 91.56 89 TYR A C 1
ATOM 714 O O . TYR A 1 89 ? -0.605 5.261 15.783 1.00 91.56 89 TYR A O 1
ATOM 722 N N . LYS A 1 90 ? -1.657 5.389 17.761 1.00 93.38 90 LYS A N 1
ATOM 723 C CA . LYS A 1 90 ? -0.651 4.609 18.501 1.00 93.38 90 LYS A CA 1
ATOM 724 C C . LYS A 1 90 ? -0.474 3.200 17.935 1.00 93.38 90 LYS A C 1
ATOM 726 O O . LYS A 1 90 ? 0.659 2.741 17.811 1.00 93.38 90 LYS A O 1
ATOM 731 N N . GLN A 1 91 ? -1.569 2.511 17.603 1.00 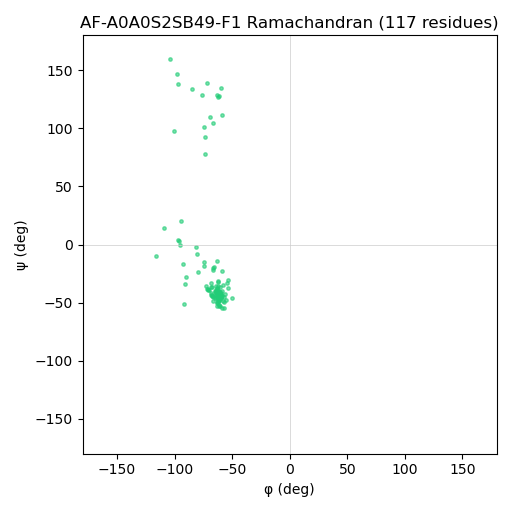89.69 91 GLN A N 1
ATOM 732 C CA . GLN A 1 91 ? -1.496 1.178 16.999 1.00 89.69 91 GLN A CA 1
ATOM 733 C C . GLN A 1 91 ? -0.804 1.241 15.639 1.00 89.69 91 GLN A C 1
ATOM 735 O O . GLN A 1 91 ? 0.150 0.509 15.413 1.00 89.69 91 GLN A O 1
ATOM 740 N N . ARG A 1 92 ? -1.219 2.164 14.768 1.00 91.56 92 ARG A N 1
ATOM 741 C CA . ARG A 1 92 ? -0.649 2.310 13.421 1.00 91.56 92 ARG A CA 1
ATOM 742 C C . ARG A 1 92 ? 0.829 2.676 13.442 1.00 91.56 92 ARG A C 1
ATOM 744 O O . ARG A 1 92 ? 1.626 2.000 12.803 1.00 91.56 92 ARG A O 1
ATOM 751 N N . LEU A 1 93 ? 1.198 3.695 14.217 1.00 94.31 93 LEU A N 1
ATOM 752 C CA . LEU A 1 93 ? 2.583 4.146 14.321 1.00 94.31 93 LEU A CA 1
ATOM 753 C C . LEU A 1 93 ? 3.488 3.049 14.866 1.00 94.31 93 LEU A C 1
ATOM 755 O O . LEU A 1 93 ? 4.568 2.870 14.329 1.00 94.31 93 LEU A O 1
ATOM 759 N N . ARG A 1 94 ? 3.053 2.263 15.860 1.00 93.62 94 ARG A N 1
ATOM 760 C CA . ARG A 1 94 ? 3.866 1.152 16.375 1.00 93.62 94 ARG A CA 1
ATOM 761 C C . ARG A 1 94 ? 4.246 0.160 15.273 1.00 93.62 94 ARG A C 1
ATOM 763 O O . ARG A 1 94 ? 5.404 -0.231 15.208 1.00 93.62 94 ARG A O 1
ATOM 770 N N . TYR A 1 95 ? 3.298 -0.230 14.422 1.00 91.88 95 TYR A N 1
ATOM 771 C CA . TYR A 1 95 ? 3.565 -1.192 13.345 1.00 91.88 95 TYR A CA 1
ATOM 772 C C . TYR A 1 95 ? 4.359 -0.598 12.174 1.00 91.88 95 TYR A C 1
ATOM 774 O O . TYR A 1 95 ? 4.945 -1.362 11.419 1.00 91.88 95 TYR A O 1
ATOM 782 N N . ILE A 1 96 ? 4.404 0.731 12.026 1.00 93.31 96 ILE A N 1
ATOM 783 C CA . ILE A 1 96 ? 5.173 1.412 10.970 1.00 93.31 96 ILE A CA 1
ATOM 784 C C . ILE A 1 96 ? 6.588 1.761 11.458 1.00 93.31 96 ILE A C 1
ATOM 786 O O . ILE A 1 96 ? 7.570 1.420 10.807 1.00 93.31 96 ILE A O 1
ATOM 790 N N . LEU A 1 97 ? 6.708 2.417 12.618 1.00 94.56 97 LEU A N 1
ATOM 791 C CA . LEU A 1 97 ? 7.986 2.896 13.154 1.00 94.56 97 LEU A CA 1
ATOM 792 C C . LEU A 1 97 ? 8.891 1.761 13.617 1.00 94.56 97 LEU A C 1
ATOM 794 O O . LEU A 1 97 ? 10.098 1.860 13.434 1.00 94.56 97 LEU A O 1
ATOM 798 N N . LEU A 1 98 ? 8.340 0.713 14.236 1.00 94.56 98 LEU A N 1
ATOM 799 C CA . LEU A 1 98 ? 9.156 -0.372 14.778 1.00 94.56 98 LEU A CA 1
ATOM 800 C C . LEU A 1 98 ? 10.009 -1.059 13.696 1.00 94.56 98 LEU A C 1
ATOM 802 O O . LEU A 1 98 ? 11.227 -1.082 13.866 1.00 94.56 98 LEU A O 1
ATOM 806 N N . PRO A 1 99 ? 9.441 -1.568 12.582 1.00 94.31 99 PRO A N 1
ATOM 807 C CA . PRO A 1 99 ? 10.260 -2.149 11.523 1.00 94.31 99 PRO A CA 1
ATOM 808 C C . PRO A 1 99 ? 11.178 -1.107 10.880 1.00 94.31 99 PRO A C 1
ATOM 810 O O . PRO A 1 99 ? 12.335 -1.417 10.623 1.00 94.31 99 PRO A O 1
ATOM 813 N N . TYR A 1 100 ? 10.708 0.130 10.680 1.00 94.88 100 TYR A N 1
ATOM 814 C CA . TYR A 1 100 ? 11.526 1.195 10.096 1.00 94.88 100 TYR A CA 1
ATOM 815 C C . TYR A 1 100 ? 12.804 1.444 10.907 1.00 94.88 100 TYR A C 1
ATOM 817 O O . TYR A 1 100 ? 13.898 1.312 10.373 1.00 94.88 100 TYR A O 1
ATOM 825 N N . ILE A 1 101 ? 12.679 1.713 12.211 1.00 96.19 101 ILE A N 1
ATOM 826 C CA . ILE A 1 101 ? 13.826 1.968 13.095 1.00 96.19 101 ILE A CA 1
ATOM 827 C C . ILE A 1 101 ? 14.738 0.742 13.169 1.00 96.19 101 ILE A C 1
ATOM 829 O O . ILE A 1 101 ? 15.957 0.891 13.147 1.00 96.19 101 ILE A O 1
ATOM 833 N N . MET A 1 102 ? 14.166 -0.465 13.224 1.00 96.62 102 MET A N 1
ATOM 834 C CA . MET A 1 102 ? 14.941 -1.704 13.284 1.00 96.62 102 MET A CA 1
ATOM 835 C C . MET A 1 102 ? 15.830 -1.874 12.043 1.00 96.62 102 MET A C 1
ATOM 837 O O . MET A 1 102 ? 17.024 -2.128 12.182 1.00 96.62 102 MET A O 1
ATOM 841 N N . PHE A 1 103 ? 15.281 -1.674 10.839 1.00 95.81 103 PHE A N 1
ATOM 842 C CA . PHE A 1 103 ? 16.052 -1.756 9.596 1.00 95.81 103 PHE A CA 1
ATOM 843 C C .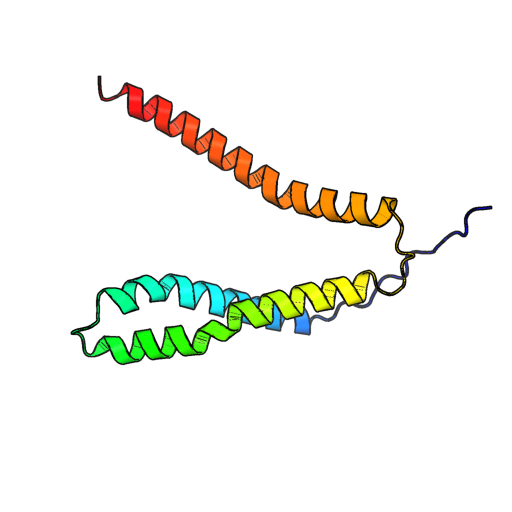 PHE A 1 103 ? 16.998 -0.572 9.406 1.00 95.81 103 PHE A C 1
ATOM 845 O O . PHE A 1 103 ? 18.106 -0.770 8.919 1.00 95.81 103 PHE A O 1
ATOM 852 N N . SER A 1 104 ? 16.613 0.638 9.820 1.00 94.12 104 SER A N 1
ATOM 853 C CA . SER A 1 104 ? 17.512 1.795 9.794 1.00 94.12 104 SER A CA 1
ATOM 854 C C . SER A 1 104 ? 18.734 1.572 10.681 1.00 94.12 104 SER A C 1
ATOM 856 O O . SER A 1 104 ? 19.850 1.835 10.246 1.00 94.12 104 SER A O 1
ATOM 858 N N . LEU A 1 105 ? 18.546 1.046 11.895 1.00 96.00 105 LEU A N 1
ATOM 859 C CA . LEU A 1 105 ? 19.652 0.745 12.800 1.00 96.00 105 LEU A CA 1
ATOM 860 C C . LEU A 1 105 ? 20.530 -0.384 12.253 1.00 96.00 105 LEU A C 1
ATOM 862 O O . LEU A 1 105 ? 21.751 -0.266 12.257 1.00 96.00 105 LEU A O 1
ATOM 866 N N . PHE A 1 106 ? 19.910 -1.446 11.736 1.00 95.75 106 PHE A N 1
ATOM 867 C CA . PHE A 1 106 ? 20.618 -2.549 11.090 1.00 95.75 106 PHE A CA 1
ATOM 868 C C . PHE A 1 106 ? 21.473 -2.067 9.909 1.00 95.75 106 PHE A C 1
ATOM 870 O O . PHE A 1 106 ? 22.661 -2.374 9.843 1.00 95.75 106 PHE A O 1
ATOM 877 N N . TYR A 1 107 ? 20.896 -1.258 9.017 1.00 93.06 107 TYR A N 1
ATOM 878 C CA . TYR A 1 107 ? 21.604 -0.675 7.880 1.00 93.06 107 TYR A CA 1
ATOM 879 C C . TYR A 1 107 ? 22.745 0.244 8.327 1.00 93.06 107 TYR A C 1
ATOM 881 O O . TYR A 1 107 ? 23.841 0.170 7.783 1.00 93.06 107 TYR A O 1
ATOM 889 N N . PHE A 1 108 ? 22.514 1.081 9.341 1.00 93.44 108 PHE A N 1
ATOM 890 C CA . PHE A 1 108 ? 23.534 1.986 9.866 1.00 93.44 108 PHE A CA 1
ATOM 891 C C . PHE A 1 108 ? 24.731 1.225 10.451 1.00 93.44 108 PHE A C 1
ATOM 893 O O . PHE A 1 108 ? 25.871 1.558 10.145 1.00 93.44 108 PHE A O 1
ATOM 900 N N . ILE A 1 109 ? 24.484 0.164 11.227 1.00 94.25 109 ILE A N 1
ATOM 901 C CA . ILE A 1 109 ? 25.544 -0.694 11.776 1.00 94.25 109 ILE A CA 1
ATOM 902 C C . ILE A 1 109 ? 26.334 -1.365 10.648 1.00 94.25 109 ILE A C 1
ATOM 904 O O . ILE A 1 109 ? 27.561 -1.300 10.649 1.00 94.25 109 ILE A O 1
ATOM 908 N N . LEU A 1 110 ? 25.648 -1.956 9.664 1.00 93.56 110 LEU A N 1
ATOM 909 C CA . LEU A 1 110 ? 26.310 -2.565 8.508 1.00 93.56 110 LEU A CA 1
ATOM 910 C C . LEU A 1 110 ? 27.161 -1.555 7.735 1.00 93.56 110 LEU A C 1
ATOM 912 O O . LEU A 1 110 ? 28.299 -1.855 7.390 1.00 93.56 110 LEU A O 1
ATOM 916 N N . SER A 1 111 ? 26.630 -0.356 7.491 1.00 90.31 111 SER A N 1
ATOM 917 C CA . SER A 1 111 ? 27.347 0.708 6.790 1.00 90.31 111 SER A CA 1
ATOM 918 C C . SER A 1 111 ? 28.572 1.191 7.565 1.00 90.31 111 SER A C 1
ATOM 920 O O . SER A 1 111 ? 29.577 1.513 6.942 1.00 90.31 111 SER A O 1
ATOM 922 N N . LEU A 1 112 ? 28.516 1.240 8.899 1.00 92.31 112 LEU A N 1
ATOM 923 C CA . LEU A 1 112 ? 29.666 1.596 9.733 1.00 92.31 112 LEU A CA 1
ATOM 924 C C . LEU A 1 112 ? 30.760 0.523 9.685 1.00 92.31 112 LEU A C 1
ATOM 926 O O . LEU A 1 112 ? 31.934 0.857 9.555 1.00 92.31 112 LEU A O 1
ATOM 930 N N . THR A 1 113 ? 30.396 -0.761 9.752 1.00 89.75 113 THR A N 1
ATOM 931 C CA . THR A 1 113 ? 31.371 -1.858 9.643 1.00 89.75 113 THR A CA 1
ATOM 932 C C . THR A 1 113 ? 31.965 -1.946 8.234 1.00 89.75 113 THR A C 1
ATOM 934 O O . THR A 1 113 ? 33.175 -2.088 8.096 1.00 89.75 113 THR A O 1
ATOM 937 N N . ALA A 1 114 ? 31.156 -1.790 7.184 1.00 84.00 114 ALA A N 1
ATOM 938 C CA . ALA A 1 114 ? 31.642 -1.769 5.802 1.00 84.00 114 ALA A CA 1
ATOM 939 C C . ALA A 1 114 ? 32.506 -0.527 5.503 1.00 84.00 114 ALA A C 1
ATOM 941 O O . ALA A 1 114 ? 33.522 -0.625 4.822 1.00 84.00 114 ALA A O 1
ATOM 942 N N . GLY A 1 115 ? 32.164 0.631 6.076 1.00 67.00 115 GLY A N 1
ATOM 943 C CA . GLY A 1 115 ? 32.974 1.848 5.969 1.00 67.00 115 GLY A CA 1
ATOM 944 C C . GLY A 1 115 ? 34.335 1.750 6.669 1.00 67.00 115 GLY A C 1
ATOM 945 O O . GLY A 1 115 ? 35.253 2.472 6.302 1.00 67.00 115 GLY A O 1
ATOM 946 N N . SER A 1 116 ? 34.495 0.836 7.635 1.00 57.91 116 SER A N 1
ATOM 947 C CA . SER A 1 116 ? 35.784 0.570 8.297 1.00 57.91 116 SER A CA 1
ATOM 948 C C . SER A 1 116 ? 36.730 -0.342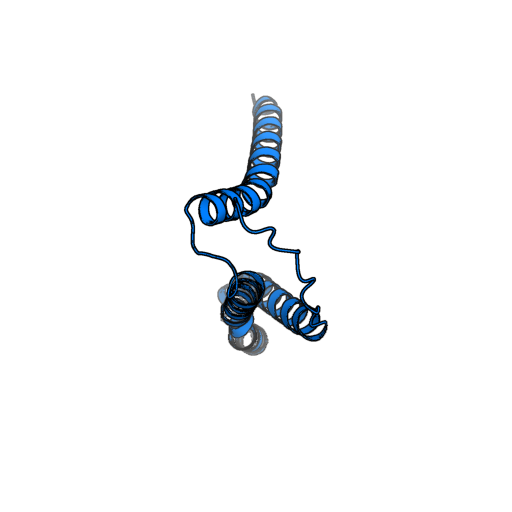 7.504 1.00 57.91 116 SER A C 1
ATOM 950 O O . SER A 1 116 ? 37.881 -0.495 7.898 1.00 57.91 116 SER A O 1
ATOM 952 N N . SER A 1 117 ? 36.268 -0.942 6.397 1.00 56.25 117 SER A N 1
ATOM 953 C CA . SER A 1 117 ? 37.091 -1.797 5.523 1.00 56.25 117 SER A CA 1
ATOM 954 C C . SER A 1 117 ? 37.698 -1.084 4.307 1.00 56.25 117 SER A C 1
ATOM 956 O O . SER A 1 117 ? 38.419 -1.721 3.546 1.00 56.25 117 SER A O 1
ATOM 958 N N . GLU A 1 118 ? 37.435 0.216 4.124 1.00 57.53 118 GLU A N 1
ATOM 959 C CA . GLU A 1 118 ? 37.983 1.026 3.017 1.00 57.53 118 GLU A CA 1
ATOM 960 C C . GLU A 1 118 ? 39.035 2.068 3.463 1.00 57.53 118 GLU A C 1
ATOM 962 O O . GLU A 1 118 ? 39.390 2.955 2.686 1.00 57.53 118 GLU A O 1
ATOM 967 N N . THR A 1 119 ? 39.567 1.956 4.688 1.00 45.66 119 THR A N 1
ATOM 968 C CA . THR A 1 119 ? 40.725 2.739 5.171 1.00 45.66 119 THR A CA 1
ATOM 969 C C . THR A 1 119 ? 41.897 1.849 5.532 1.00 45.66 119 THR A C 1
ATOM 971 O O . THR A 1 119 ? 41.656 0.890 6.301 1.00 45.66 119 THR A O 1
#

Solvent-accessible surface area (backbone atoms only — not comparable to full-atom values): 6911 Å² total; per-residue (Å²): 134,82,83,84,77,75,84,75,81,72,84,82,64,68,66,59,54,53,54,46,51,54,19,52,52,22,42,50,49,29,64,69,29,52,61,51,50,69,73,31,72,93,41,86,60,28,61,59,40,42,51,53,28,62,66,25,58,58,11,57,62,50,44,52,51,51,54,51,50,54,48,46,71,76,44,72,91,54,80,95,42,74,68,55,53,52,53,54,52,52,55,53,46,51,71,52,50,52,60,50,52,52,51,51,51,52,49,50,52,52,51,54,58,57,60,61,72,79,112

Radius of gyration: 21.96 Å; Cα contacts (8 Å, |Δi|>4): 47; chains: 1; bounding box: 63×25×65 Å